Protein AF-A0A6B2XR50-F1 (afdb_monomer)

pLDDT: mean 96.1, std 3.16, range [81.88, 98.62]

Structure (mmCIF, N/CA/C/O backbone):
data_AF-A0A6B2XR50-F1
#
_entry.id   AF-A0A6B2XR50-F1
#
loop_
_atom_site.group_PDB
_atom_site.id
_atom_site.type_symbol
_atom_site.label_atom_id
_atom_site.label_alt_id
_atom_site.label_comp_id
_atom_site.label_asym_id
_atom_site.label_entity_id
_atom_site.label_seq_id
_atom_site.pdbx_PDB_ins_code
_atom_site.Cartn_x
_atom_site.Cartn_y
_atom_site.Cartn_z
_atom_site.occupancy
_atom_site.B_iso_or_equiv
_atom_site.auth_seq_id
_atom_site.auth_comp_id
_atom_site.auth_asym_id
_atom_site.auth_atom_id
_atom_site.pdbx_PDB_model_num
ATOM 1 N N . MET A 1 1 ? -17.188 -3.108 2.453 1.00 98.00 1 MET A N 1
ATOM 2 C CA . MET A 1 1 ? -16.277 -2.011 2.080 1.00 98.00 1 MET A CA 1
ATOM 3 C C . MET A 1 1 ? -15.067 -2.624 1.408 1.00 98.00 1 MET A C 1
ATOM 5 O O . MET A 1 1 ? -14.519 -3.567 1.959 1.00 98.00 1 MET A O 1
ATOM 9 N N . LEU A 1 2 ? -14.712 -2.156 0.215 1.00 98.19 2 LEU A N 1
ATOM 10 C CA . LEU A 1 2 ? -13.547 -2.633 -0.530 1.00 98.19 2 LEU A CA 1
ATOM 11 C C . LEU A 1 2 ? -12.540 -1.490 -0.575 1.00 98.19 2 LEU A C 1
ATOM 13 O O . LEU A 1 2 ? -12.902 -0.385 -0.978 1.00 98.19 2 LEU A O 1
ATOM 17 N N . LEU A 1 3 ? -11.327 -1.742 -0.107 1.00 98.06 3 LEU A N 1
ATOM 18 C CA . LEU A 1 3 ? -10.267 -0.751 -0.046 1.00 98.06 3 LEU A CA 1
ATOM 19 C C . LEU A 1 3 ? -9.299 -0.995 -1.194 1.00 98.06 3 LEU A C 1
ATOM 21 O O . LEU A 1 3 ? -8.760 -2.089 -1.312 1.00 98.06 3 LEU A O 1
ATOM 25 N N . ASP A 1 4 ? -9.050 0.025 -2.005 1.00 98.25 4 ASP A N 1
ATOM 26 C CA . ASP A 1 4 ? -7.867 0.054 -2.862 1.00 98.25 4 ASP A CA 1
ATOM 27 C C . ASP A 1 4 ? -6.647 0.306 -1.962 1.00 98.25 4 ASP A C 1
ATOM 29 O O . ASP A 1 4 ? -6.303 1.450 -1.652 1.00 98.25 4 ASP A O 1
ATOM 33 N N . THR A 1 5 ? -6.063 -0.776 -1.442 1.00 97.94 5 THR A N 1
ATOM 34 C CA . THR A 1 5 ? -5.028 -0.702 -0.406 1.00 97.94 5 THR A CA 1
ATOM 35 C C . THR A 1 5 ? -3.779 0.008 -0.914 1.00 97.94 5 THR A C 1
ATOM 37 O O . THR A 1 5 ? -3.197 0.793 -0.164 1.00 97.94 5 THR A O 1
ATOM 40 N N . ALA A 1 6 ? -3.421 -0.188 -2.189 1.00 97.25 6 ALA A N 1
ATOM 41 C CA . ALA A 1 6 ? -2.310 0.509 -2.826 1.00 97.25 6 ALA A CA 1
ATOM 42 C C . ALA A 1 6 ? -2.521 2.019 -2.824 1.00 97.25 6 ALA A C 1
ATOM 44 O O . ALA A 1 6 ? -1.704 2.769 -2.285 1.00 97.25 6 ALA A O 1
ATOM 45 N N . SER A 1 7 ? -3.666 2.468 -3.335 1.00 97.94 7 SER A N 1
ATOM 46 C CA . SER A 1 7 ? -4.031 3.882 -3.309 1.00 97.94 7 SER A CA 1
ATOM 47 C C . SER A 1 7 ? -3.961 4.470 -1.894 1.00 97.94 7 SER A C 1
ATOM 49 O O . SER A 1 7 ? -3.409 5.556 -1.696 1.00 97.94 7 SER A O 1
ATOM 51 N N . LEU A 1 8 ? -4.448 3.745 -0.882 1.00 98.38 8 LEU A N 1
ATOM 52 C CA . LEU A 1 8 ? -4.446 4.225 0.500 1.00 98.38 8 LEU A CA 1
ATOM 53 C C . LEU A 1 8 ? -3.045 4.305 1.115 1.00 98.38 8 LEU A C 1
ATOM 55 O O . LEU A 1 8 ? -2.722 5.340 1.699 1.00 98.38 8 LEU A O 1
ATOM 59 N N . TYR A 1 9 ? -2.188 3.288 0.983 1.00 98.25 9 TYR A N 1
ATOM 60 C CA . TYR A 1 9 ? -0.849 3.383 1.575 1.00 98.25 9 TYR A CA 1
ATOM 61 C C . TYR A 1 9 ? 0.039 4.400 0.851 1.00 98.25 9 TYR A C 1
ATOM 63 O O . TYR A 1 9 ? 0.850 5.055 1.502 1.00 98.25 9 TYR A O 1
ATOM 71 N N . PHE A 1 10 ? -0.136 4.615 -0.461 1.00 98.31 10 PHE A N 1
ATOM 72 C CA . PHE A 1 10 ? 0.570 5.685 -1.177 1.00 98.31 10 PHE A CA 1
ATOM 73 C C . PHE A 1 10 ? 0.115 7.063 -0.681 1.00 98.31 10 PHE A C 1
ATOM 75 O O . PHE A 1 10 ? 0.942 7.941 -0.431 1.00 98.31 10 PHE A O 1
ATOM 82 N N . ARG A 1 11 ? -1.194 7.256 -0.466 1.00 98.50 11 ARG A N 1
ATOM 83 C CA . ARG A 1 11 ? -1.729 8.487 0.141 1.00 98.50 11 ARG A CA 1
ATOM 84 C C . ARG A 1 11 ? -1.188 8.709 1.549 1.00 98.50 11 ARG A C 1
ATOM 86 O O . ARG A 1 11 ? -0.829 9.834 1.878 1.00 98.50 11 ARG A O 1
ATOM 93 N N . ALA A 1 12 ? -1.111 7.658 2.363 1.00 98.25 12 ALA A N 1
ATOM 94 C CA . ALA A 1 12 ? -0.527 7.728 3.698 1.00 98.25 12 ALA A CA 1
ATOM 95 C C . ALA A 1 12 ? 0.960 8.105 3.642 1.00 98.25 12 ALA A C 1
ATOM 97 O O . ALA A 1 12 ? 1.389 9.007 4.355 1.00 98.25 12 ALA A O 1
ATOM 98 N N . PHE A 1 13 ? 1.725 7.473 2.749 1.00 98.31 13 PHE A N 1
ATOM 99 C CA . PHE A 1 13 ? 3.151 7.734 2.572 1.00 98.31 13 PHE A CA 1
ATOM 100 C C . PHE A 1 13 ? 3.454 9.203 2.254 1.00 98.31 13 PHE A C 1
ATOM 102 O O . PHE A 1 13 ? 4.365 9.779 2.841 1.00 98.31 13 PHE A O 1
ATOM 109 N N . PHE A 1 14 ? 2.682 9.821 1.354 1.00 98.06 14 PHE A N 1
ATOM 110 C CA . PHE A 1 14 ? 2.878 11.227 0.985 1.00 98.06 14 PHE A CA 1
ATOM 111 C C . PHE A 1 14 ? 2.152 12.222 1.904 1.00 98.06 14 PHE A C 1
ATOM 113 O O . PHE A 1 14 ? 2.505 13.398 1.924 1.00 98.06 14 PHE A O 1
ATOM 120 N N . GLY A 1 15 ? 1.126 11.782 2.637 1.00 97.44 15 GLY A N 1
ATOM 121 C CA . GLY A 1 15 ? 0.303 12.638 3.496 1.00 97.44 15 GLY A CA 1
ATOM 122 C C . GLY A 1 15 ? 0.741 12.689 4.961 1.00 97.44 15 GLY A C 1
ATOM 123 O O . GLY A 1 15 ? 0.379 13.628 5.666 1.00 97.44 15 GLY A O 1
ATOM 124 N N . VAL A 1 16 ? 1.507 11.700 5.429 1.00 97.62 16 VAL A N 1
ATOM 125 C CA . VAL A 1 16 ? 1.974 11.597 6.819 1.00 97.62 16 VAL A CA 1
ATOM 126 C C . VAL A 1 16 ? 3.493 11.802 6.870 1.00 97.62 16 VAL A C 1
ATOM 128 O O . VAL A 1 16 ? 4.205 11.144 6.109 1.00 97.62 16 VAL A O 1
ATOM 131 N N . PRO A 1 17 ? 4.023 12.654 7.772 1.00 96.25 17 PRO A N 1
ATOM 132 C CA . PRO A 1 17 ? 5.464 12.870 7.907 1.00 96.25 17 PRO A CA 1
ATOM 133 C C . PRO A 1 17 ? 6.246 11.581 8.188 1.00 96.25 17 PRO A C 1
ATOM 135 O O . PRO A 1 17 ? 5.864 10.785 9.046 1.00 96.25 17 PRO A O 1
ATOM 138 N N . ASP A 1 18 ? 7.396 11.412 7.536 1.00 94.12 18 ASP A N 1
ATOM 139 C CA . ASP A 1 18 ? 8.299 10.264 7.721 1.00 94.12 18 ASP A CA 1
ATOM 140 C C . ASP A 1 18 ? 9.147 10.338 9.010 1.00 94.12 18 ASP A C 1
ATOM 142 O O . ASP A 1 18 ? 9.979 9.468 9.279 1.00 94.12 18 ASP A O 1
ATOM 146 N N . SER A 1 19 ? 8.904 11.354 9.845 1.00 96.06 19 SER A N 1
ATOM 147 C CA . SER A 1 19 ? 9.399 11.433 11.222 1.00 96.06 19 SER A CA 1
ATOM 148 C C . SER A 1 19 ? 8.734 10.411 12.150 1.00 96.06 19 SER A C 1
ATOM 150 O O . SER A 1 19 ? 9.269 10.132 13.223 1.00 96.06 19 SER A O 1
ATOM 152 N N . ILE A 1 20 ? 7.603 9.821 11.740 1.00 95.00 20 ILE A N 1
ATOM 153 C CA . ILE A 1 20 ? 6.983 8.685 12.425 1.00 95.00 20 ILE A CA 1
ATOM 154 C C . ILE A 1 20 ? 7.789 7.420 12.122 1.00 95.00 20 ILE A C 1
ATOM 156 O O . ILE A 1 20 ? 7.767 6.908 11.001 1.00 95.00 20 ILE A O 1
ATOM 160 N N . LYS A 1 21 ? 8.489 6.914 13.139 1.00 96.50 21 LYS A N 1
ATOM 161 C CA . LYS A 1 21 ? 9.440 5.806 13.022 1.00 96.50 21 LYS A CA 1
ATOM 162 C C . LYS A 1 21 ? 9.126 4.681 14.002 1.00 96.50 21 LYS A C 1
ATOM 164 O O . LYS A 1 21 ? 8.617 4.930 15.095 1.00 96.50 21 LYS A O 1
ATOM 169 N N . ALA A 1 22 ? 9.454 3.458 13.606 1.00 95.44 22 ALA A N 1
ATOM 170 C CA . ALA A 1 22 ? 9.523 2.303 14.489 1.00 95.44 22 ALA A CA 1
ATOM 171 C C . ALA A 1 22 ? 10.738 2.407 15.443 1.00 95.44 22 ALA A C 1
ATOM 173 O O . ALA A 1 22 ? 11.612 3.256 15.232 1.00 95.44 22 ALA A O 1
ATOM 174 N N . PRO A 1 23 ? 10.818 1.569 16.499 1.00 96.38 23 PRO A N 1
ATOM 175 C CA . PRO A 1 23 ? 11.932 1.594 17.455 1.00 96.38 23 PRO A CA 1
ATOM 176 C C . PRO A 1 23 ? 13.319 1.375 16.834 1.00 96.38 23 PRO A C 1
ATOM 178 O O . PRO A 1 23 ? 14.311 1.852 17.376 1.00 96.38 23 PRO A O 1
ATOM 181 N N . ASP A 1 24 ? 13.389 0.681 15.699 1.00 94.56 24 ASP A N 1
ATOM 182 C CA . ASP A 1 24 ? 14.611 0.458 14.915 1.00 94.56 24 ASP A CA 1
ATOM 183 C C . ASP A 1 24 ? 14.999 1.663 14.028 1.00 94.56 24 ASP A C 1
ATOM 185 O O . ASP A 1 24 ? 16.039 1.651 13.374 1.00 94.56 24 ASP A O 1
ATOM 189 N N . GLY A 1 25 ? 14.178 2.719 14.010 1.00 94.31 25 GLY A N 1
ATOM 190 C CA . GLY A 1 25 ? 14.375 3.928 13.215 1.00 94.31 25 GLY A CA 1
ATOM 191 C C . GLY A 1 25 ? 13.758 3.892 11.813 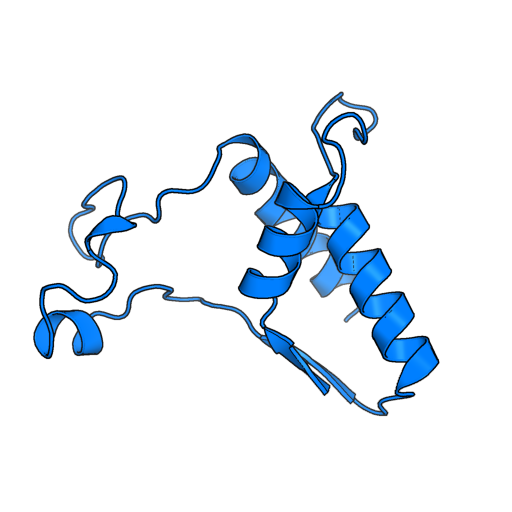1.00 94.31 25 GLY A C 1
ATOM 192 O O . GLY A 1 25 ? 13.792 4.921 11.127 1.00 94.31 25 GLY A O 1
ATOM 193 N N . THR A 1 26 ? 13.165 2.771 11.392 1.00 93.69 26 THR A N 1
ATOM 194 C CA . THR A 1 26 ? 12.511 2.632 10.084 1.00 93.69 26 THR A CA 1
ATOM 195 C C . THR A 1 26 ? 11.262 3.524 10.020 1.00 93.69 26 THR A C 1
ATOM 197 O O . THR A 1 26 ? 10.441 3.478 10.939 1.00 93.69 26 THR A O 1
ATOM 200 N N . PRO A 1 27 ? 11.070 4.358 8.976 1.00 96.75 27 PRO A N 1
ATOM 201 C CA . PRO A 1 27 ? 9.826 5.107 8.799 1.00 96.75 27 PRO A CA 1
ATOM 202 C C . PRO A 1 27 ? 8.620 4.171 8.677 1.00 96.75 27 PRO A C 1
ATOM 204 O O . PRO A 1 27 ? 8.669 3.200 7.930 1.00 96.75 27 PRO A O 1
ATOM 207 N N . VAL A 1 28 ? 7.532 4.482 9.384 1.00 98.00 28 VAL A N 1
ATOM 208 C CA . VAL A 1 28 ? 6.272 3.704 9.386 1.00 98.00 28 VAL A CA 1
ATOM 209 C C . VAL A 1 28 ? 5.044 4.595 9.152 1.00 98.00 28 VAL A C 1
ATOM 211 O O . VAL A 1 28 ? 3.925 4.298 9.571 1.00 98.00 28 VAL A O 1
ATOM 214 N N . ASN A 1 29 ? 5.252 5.736 8.495 1.00 98.38 29 ASN A N 1
ATOM 215 C CA . ASN A 1 29 ? 4.229 6.740 8.221 1.00 98.38 29 ASN A CA 1
ATOM 216 C C . ASN A 1 29 ? 3.105 6.225 7.303 1.00 98.38 29 ASN A C 1
ATOM 218 O O . ASN A 1 29 ? 1.938 6.544 7.538 1.00 98.38 29 ASN A O 1
ATOM 222 N N . ALA A 1 30 ? 3.425 5.383 6.316 1.00 98.56 30 ALA A N 1
ATOM 223 C CA . ALA A 1 30 ? 2.435 4.747 5.451 1.00 98.56 30 ALA A CA 1
ATOM 224 C C . ALA A 1 30 ? 1.600 3.707 6.215 1.00 98.56 30 ALA A C 1
ATOM 226 O O . ALA A 1 30 ? 0.379 3.685 6.070 1.00 98.56 30 ALA A O 1
ATOM 227 N N . VAL A 1 31 ? 2.244 2.903 7.076 1.00 98.31 31 VAL A N 1
ATOM 228 C CA . VAL A 1 31 ? 1.569 1.926 7.953 1.00 98.31 31 VAL A CA 1
ATOM 229 C C . VAL A 1 31 ? 0.569 2.646 8.858 1.00 98.31 31 VAL A C 1
ATOM 231 O O . VAL A 1 31 ? -0.620 2.332 8.848 1.00 98.31 31 VAL A O 1
ATOM 234 N N . ARG A 1 32 ? 1.037 3.662 9.595 1.00 98.19 32 ARG A N 1
ATOM 235 C CA . ARG A 1 32 ? 0.195 4.451 10.500 1.00 98.19 32 ARG A CA 1
ATOM 236 C C . ARG A 1 32 ? -0.974 5.094 9.760 1.00 98.19 32 ARG A C 1
ATOM 238 O O . ARG A 1 32 ? -2.117 4.914 10.163 1.00 98.19 32 ARG A O 1
ATOM 245 N N . GLY A 1 33 ? -0.699 5.818 8.675 1.00 98.44 33 GLY A N 1
ATOM 246 C CA . GLY A 1 33 ? -1.743 6.534 7.946 1.00 98.44 33 GLY A CA 1
ATOM 247 C C . GLY A 1 33 ? -2.782 5.603 7.319 1.00 98.44 33 GLY A C 1
ATOM 248 O O . GLY A 1 33 ? -3.964 5.940 7.313 1.00 98.44 33 GLY A O 1
ATOM 249 N N . LEU A 1 34 ? -2.381 4.422 6.833 1.00 98.62 34 LEU A N 1
ATOM 250 C CA . LEU A 1 34 ? -3.319 3.414 6.340 1.00 98.62 34 LEU A CA 1
ATOM 251 C C . LEU A 1 34 ? -4.265 2.945 7.452 1.00 98.62 34 LEU A C 1
ATOM 253 O O . LEU A 1 34 ? -5.479 2.953 7.254 1.00 98.62 34 LEU A O 1
ATOM 257 N N . LEU A 1 35 ? -3.728 2.571 8.617 1.00 98.31 35 LEU A N 1
ATOM 258 C CA . LEU A 1 35 ? -4.532 2.101 9.749 1.00 98.31 35 LEU A CA 1
ATOM 259 C C . LEU A 1 35 ? -5.454 3.199 10.291 1.00 98.31 35 LEU A C 1
ATOM 261 O O . LEU A 1 35 ? -6.624 2.926 10.554 1.00 98.31 35 LEU A O 1
ATOM 265 N N . ASP A 1 36 ? -4.973 4.442 10.372 1.00 98.44 36 ASP A N 1
ATOM 266 C CA . ASP A 1 36 ? -5.781 5.597 10.779 1.00 98.44 36 ASP A CA 1
ATOM 267 C C . ASP A 1 36 ? -6.943 5.837 9.791 1.00 98.44 36 ASP A C 1
ATOM 269 O O . ASP A 1 36 ? -8.088 6.065 10.201 1.00 98.44 36 ASP A O 1
ATOM 273 N N . MET A 1 37 ? -6.691 5.722 8.479 1.00 98.50 37 MET A N 1
ATOM 274 C CA . MET A 1 37 ? -7.738 5.813 7.454 1.00 98.50 37 MET A CA 1
ATOM 275 C C . MET A 1 37 ? -8.744 4.664 7.552 1.00 98.50 37 MET A C 1
ATOM 277 O O . MET A 1 37 ? -9.947 4.907 7.452 1.00 98.50 37 MET A O 1
ATOM 281 N N . ILE A 1 38 ? -8.287 3.429 7.777 1.00 98.12 38 ILE A N 1
ATOM 282 C CA . ILE A 1 38 ? -9.169 2.273 7.982 1.00 98.12 38 ILE A CA 1
ATOM 283 C C . ILE A 1 38 ? -10.048 2.492 9.216 1.00 98.12 38 ILE A C 1
ATOM 285 O O . ILE A 1 38 ? -11.266 2.351 9.120 1.00 98.12 38 ILE A O 1
ATOM 289 N N . ALA A 1 39 ? -9.465 2.888 10.350 1.00 98.19 39 ALA A N 1
ATOM 290 C CA . ALA A 1 39 ? -10.196 3.141 11.588 1.00 98.19 39 ALA A CA 1
ATOM 291 C C . ALA A 1 39 ? -11.259 4.235 11.408 1.00 98.19 39 ALA A C 1
ATOM 293 O O . ALA A 1 39 ? -12.410 4.049 11.807 1.00 98.19 39 ALA A O 1
ATOM 294 N N . THR A 1 40 ? -10.903 5.330 10.729 1.00 98.50 40 THR A N 1
ATOM 295 C CA . THR A 1 40 ? -11.836 6.415 10.384 1.00 98.50 40 THR A CA 1
ATOM 296 C C . THR A 1 40 ? -12.989 5.897 9.522 1.00 98.50 40 THR A C 1
ATOM 298 O O . THR A 1 40 ? -14.158 6.084 9.855 1.00 98.50 40 THR A O 1
ATOM 301 N N . LEU A 1 41 ? -12.685 5.170 8.441 1.00 98.25 41 LEU A N 1
ATOM 302 C CA . LEU A 1 41 ? -13.700 4.616 7.543 1.00 98.25 41 LEU A CA 1
ATOM 303 C C . LEU A 1 41 ? -14.628 3.619 8.251 1.00 98.25 41 LEU A C 1
ATOM 305 O O . LEU A 1 41 ? -15.830 3.597 7.973 1.00 98.25 41 LEU A O 1
ATOM 309 N N . VAL A 1 42 ? -14.097 2.802 9.162 1.00 98.06 42 VAL A N 1
ATOM 310 C CA . VAL A 1 42 ? -14.881 1.855 9.963 1.00 98.06 42 VAL A CA 1
ATOM 311 C C . VAL A 1 42 ? -15.809 2.591 10.928 1.00 98.06 42 VAL A C 1
ATOM 313 O O . VAL A 1 42 ? -16.995 2.259 10.981 1.00 98.06 42 VAL A O 1
ATOM 316 N N . ALA A 1 43 ? -15.313 3.604 11.641 1.00 98.50 43 ALA A N 1
ATOM 317 C CA . ALA A 1 43 ? -16.117 4.401 12.566 1.00 98.50 43 ALA A CA 1
ATOM 318 C C . ALA A 1 43 ? -17.265 5.133 11.847 1.00 98.50 43 ALA A C 1
ATOM 320 O O . ALA A 1 43 ? -18.415 5.080 12.298 1.00 98.50 43 ALA A O 1
ATOM 321 N N . ASP A 1 44 ? -16.965 5.742 10.698 1.00 98.56 44 ASP A N 1
ATOM 322 C CA . ASP A 1 44 ? -17.905 6.575 9.946 1.00 98.56 44 ASP A CA 1
ATOM 323 C C . ASP A 1 44 ? -18.948 5.759 9.183 1.00 98.56 44 ASP A C 1
ATOM 325 O O . ASP A 1 44 ? -20.125 6.120 9.123 1.00 98.56 44 ASP A O 1
ATOM 329 N N . ARG A 1 45 ? -18.522 4.670 8.534 1.00 98.31 45 ARG A N 1
ATOM 330 C CA . ARG A 1 45 ? -19.377 3.911 7.606 1.00 98.31 45 ARG A CA 1
ATOM 331 C C . ARG A 1 45 ? -19.942 2.637 8.209 1.00 98.31 45 ARG A C 1
ATOM 333 O O . ARG A 1 45 ? -20.837 2.055 7.602 1.00 98.31 45 ARG A O 1
ATOM 340 N N . ARG A 1 46 ? -19.420 2.197 9.360 1.00 98.12 46 ARG A N 1
ATOM 341 C CA . ARG A 1 46 ? -19.843 0.993 10.094 1.00 98.12 46 ARG A CA 1
ATOM 342 C C . ARG A 1 46 ? -20.067 -0.223 9.179 1.00 98.12 46 ARG A C 1
ATOM 344 O O . ARG A 1 46 ? -21.145 -0.822 9.207 1.00 98.12 46 ARG A O 1
ATOM 351 N N . PRO A 1 47 ? -19.100 -0.579 8.310 1.00 98.19 47 PRO A N 1
ATOM 352 C CA . PRO A 1 47 ? -19.282 -1.696 7.400 1.00 98.19 47 PRO A CA 1
ATOM 353 C C . PRO A 1 47 ? -19.331 -3.014 8.180 1.00 98.19 47 PRO A C 1
ATOM 355 O O . PRO A 1 47 ? -18.532 -3.241 9.080 1.00 98.19 47 PRO A O 1
ATOM 358 N N . THR A 1 48 ? -20.213 -3.929 7.782 1.00 98.00 48 THR A N 1
ATOM 359 C CA . THR A 1 48 ? -20.248 -5.293 8.341 1.00 98.00 48 THR A CA 1
ATOM 360 C C . THR A 1 48 ? -19.162 -6.203 7.763 1.00 98.00 48 THR A C 1
ATOM 362 O O . THR A 1 48 ? -18.880 -7.259 8.317 1.00 98.00 48 THR A O 1
ATOM 365 N N . ARG A 1 49 ? -18.567 -5.817 6.625 1.00 97.69 49 ARG A N 1
ATOM 366 C CA . ARG A 1 49 ? -17.483 -6.532 5.938 1.00 97.69 49 ARG A CA 1
ATOM 367 C C . ARG A 1 49 ? -16.494 -5.537 5.348 1.00 97.69 49 ARG A C 1
ATOM 369 O O . ARG A 1 49 ? -16.913 -4.555 4.723 1.00 97.69 49 ARG A O 1
ATOM 376 N N . LEU A 1 50 ? -15.206 -5.827 5.466 1.00 97.81 50 LEU A N 1
ATOM 377 C CA . LEU A 1 50 ? -14.113 -5.033 4.914 1.00 97.81 50 LEU A CA 1
ATOM 378 C C . LEU A 1 50 ? -13.140 -5.957 4.176 1.00 97.81 50 LEU A C 1
ATOM 380 O O . LEU A 1 50 ? -12.933 -7.085 4.605 1.00 97.81 50 LEU A O 1
ATOM 384 N N . VAL A 1 51 ? -12.596 -5.494 3.051 1.00 98.00 51 VAL A N 1
ATOM 385 C CA . VAL A 1 51 ? -11.572 -6.211 2.280 1.00 98.00 51 VAL A CA 1
ATOM 386 C C . VAL A 1 51 ? -10.496 -5.219 1.861 1.00 98.00 51 VAL A C 1
ATOM 388 O O . VAL A 1 51 ? -10.810 -4.194 1.253 1.00 98.00 51 VAL A O 1
ATOM 391 N N . ALA A 1 52 ? -9.244 -5.544 2.167 1.00 97.69 52 ALA A N 1
ATOM 392 C CA . ALA A 1 52 ? -8.069 -4.900 1.601 1.00 97.69 52 ALA A CA 1
ATOM 393 C C . ALA A 1 52 ? -7.779 -5.519 0.223 1.00 97.69 52 ALA A C 1
ATOM 395 O O . ALA A 1 52 ? -7.311 -6.651 0.138 1.00 97.69 52 ALA A O 1
ATOM 396 N N . CYS A 1 53 ? -8.093 -4.812 -0.863 1.00 97.75 53 CYS A N 1
ATOM 397 C CA . CYS A 1 53 ? -7.819 -5.293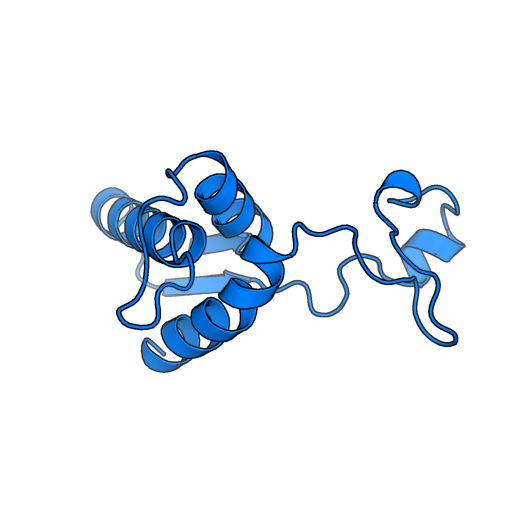 -2.215 1.00 97.75 53 CYS A CA 1
ATOM 398 C C . CYS A 1 53 ? -6.341 -5.070 -2.551 1.00 97.75 53 CYS A C 1
ATOM 400 O O . CYS A 1 53 ? -5.815 -3.976 -2.342 1.0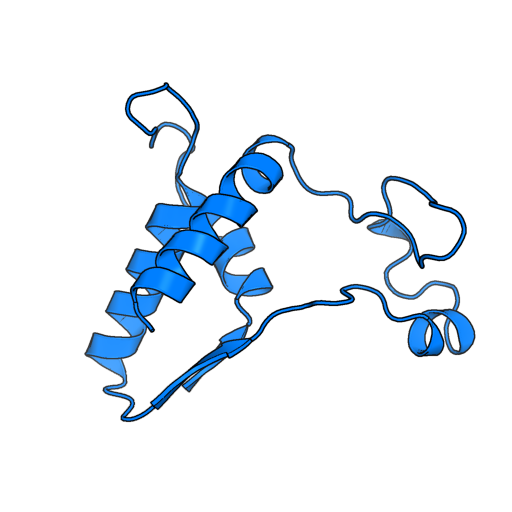0 97.75 53 CYS A O 1
ATOM 402 N N . TRP A 1 54 ? -5.687 -6.104 -3.079 1.00 95.44 54 TRP A N 1
ATOM 403 C CA . TRP A 1 54 ? -4.250 -6.109 -3.340 1.00 95.44 54 TRP A CA 1
ATOM 404 C C . TRP A 1 54 ? -3.940 -6.229 -4.833 1.00 95.44 54 TRP A C 1
ATOM 406 O O . TRP A 1 54 ? -4.556 -7.033 -5.535 1.00 95.44 54 TRP A O 1
ATOM 416 N N . ASP A 1 55 ? -2.945 -5.478 -5.303 1.00 94.00 55 ASP A N 1
ATOM 417 C CA . ASP A 1 55 ? -2.389 -5.614 -6.649 1.00 94.00 55 ASP A CA 1
ATOM 418 C C . ASP A 1 55 ? -1.286 -6.681 -6.643 1.00 94.00 55 ASP A C 1
ATOM 420 O O . ASP A 1 55 ? -0.115 -6.393 -6.412 1.00 94.00 55 ASP A O 1
ATOM 424 N N . VAL A 1 56 ? -1.660 -7.940 -6.893 1.00 91.00 56 VAL A N 1
ATOM 425 C CA . VAL A 1 56 ? -0.680 -9.033 -7.082 1.00 91.00 56 VAL A CA 1
ATOM 426 C C . VAL A 1 56 ? 0.139 -8.815 -8.359 1.00 91.00 56 VAL A C 1
ATOM 428 O O . VAL A 1 56 ? 1.327 -9.116 -8.400 1.00 91.00 56 VAL A O 1
ATOM 431 N N . ASP A 1 57 ? -0.499 -8.248 -9.384 1.00 93.06 57 ASP A N 1
ATOM 432 C CA . ASP A 1 57 ? 0.144 -7.776 -10.606 1.00 93.06 57 ASP A CA 1
ATOM 433 C C . ASP A 1 57 ? -0.360 -6.360 -10.921 1.00 93.06 57 ASP A C 1
ATOM 435 O O . ASP A 1 57 ? -1.434 -6.161 -11.495 1.00 93.06 57 ASP A O 1
ATOM 439 N N . TRP A 1 58 ? 0.424 -5.361 -10.510 1.00 95.12 58 TRP A N 1
ATOM 440 C CA . TRP A 1 58 ? 0.114 -3.937 -10.669 1.00 95.12 58 TRP A CA 1
ATOM 441 C C . TRP A 1 58 ? 0.047 -3.492 -12.144 1.00 95.12 58 TRP A C 1
ATOM 443 O O . TRP A 1 58 ? -0.579 -2.470 -12.476 1.00 95.12 58 TRP A O 1
ATOM 453 N N . ARG A 1 59 ? 0.687 -4.242 -13.053 1.00 96.31 59 ARG A N 1
ATOM 454 C CA . ARG A 1 59 ? 0.821 -3.921 -14.478 1.00 96.31 59 ARG A CA 1
ATOM 455 C C . ARG A 1 59 ? 0.648 -5.193 -15.320 1.00 96.31 59 ARG A C 1
ATOM 457 O O . ARG A 1 59 ? 1.593 -5.621 -15.963 1.00 96.31 59 ARG A O 1
ATOM 464 N N . PRO A 1 60 ? -0.554 -5.773 -15.418 1.00 95.75 60 PRO A N 1
ATOM 465 C CA . PRO A 1 60 ? -0.715 -7.099 -16.004 1.00 95.75 60 PRO A CA 1
ATOM 466 C C . PRO A 1 60 ? -0.421 -7.164 -17.505 1.00 95.75 60 PRO A C 1
ATOM 468 O O . PRO A 1 60 ? -0.762 -6.242 -18.254 1.00 95.75 60 PRO A O 1
ATOM 471 N N . ALA A 1 61 ? 0.159 -8.289 -17.943 1.00 95.38 61 ALA A N 1
ATOM 472 C CA . ALA A 1 61 ? 0.648 -8.508 -19.310 1.00 95.38 61 ALA A CA 1
ATOM 473 C C . ALA A 1 61 ? -0.408 -8.223 -20.384 1.00 95.38 61 ALA A C 1
ATOM 475 O O . ALA A 1 61 ? -0.148 -7.435 -21.289 1.00 95.38 61 ALA A O 1
ATOM 476 N N . PHE A 1 62 ? -1.635 -8.730 -20.220 1.00 96.62 62 PHE A N 1
ATOM 477 C CA . PHE A 1 62 ? -2.710 -8.525 -21.199 1.00 96.62 62 PHE A CA 1
ATOM 478 C C . PHE A 1 62 ? -3.031 -7.037 -21.450 1.00 96.62 62 PHE A C 1
ATOM 480 O O . PHE A 1 62 ? -3.429 -6.6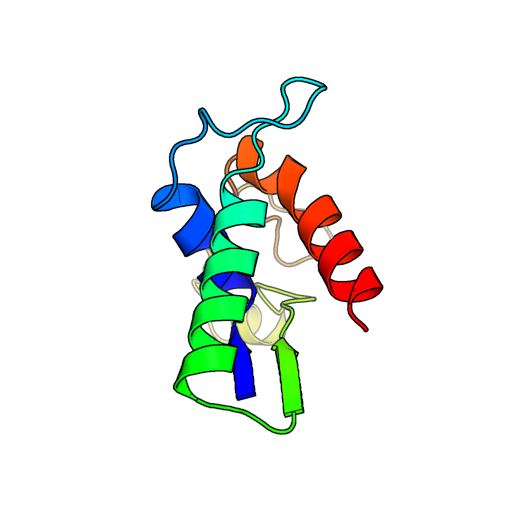62 -22.551 1.00 96.62 62 PHE A O 1
ATOM 487 N N . ARG A 1 63 ? -2.851 -6.157 -20.447 1.00 97.56 63 ARG A N 1
ATOM 488 C CA . ARG A 1 63 ? -3.041 -4.707 -20.628 1.00 97.56 63 ARG A CA 1
ATOM 489 C C . ARG A 1 63 ? -1.891 -4.076 -21.401 1.00 97.56 63 ARG A C 1
ATOM 491 O O . ARG A 1 63 ? -2.133 -3.177 -22.198 1.00 97.56 63 ARG A O 1
ATOM 498 N N . VAL A 1 64 ? -0.664 -4.532 -21.159 1.00 97.00 64 VAL A N 1
ATOM 499 C CA . VAL A 1 64 ? 0.532 -4.062 -21.872 1.00 97.00 64 VAL A CA 1
ATOM 500 C C . VAL A 1 64 ? 0.526 -4.550 -23.323 1.00 97.00 64 VAL A C 1
ATOM 502 O O . VAL A 1 64 ? 0.871 -3.785 -24.215 1.00 97.00 64 VAL A O 1
ATOM 505 N N . GLU A 1 65 ? 0.081 -5.781 -23.575 1.00 96.56 65 GLU A N 1
ATOM 506 C CA . GLU A 1 65 ? -0.088 -6.337 -24.924 1.00 96.56 65 GLU A CA 1
ATOM 507 C C . GLU A 1 65 ? -1.116 -5.546 -25.738 1.00 96.56 65 GLU A C 1
ATOM 509 O O . GLU A 1 65 ? -0.862 -5.201 -26.890 1.00 96.56 65 GLU A O 1
ATOM 514 N N . ALA A 1 66 ? -2.255 -5.203 -25.129 1.00 98.00 66 ALA A N 1
ATOM 515 C CA . ALA A 1 66 ? -3.279 -4.393 -25.782 1.00 98.00 66 ALA A CA 1
ATOM 516 C C . ALA A 1 66 ? -2.836 -2.933 -25.984 1.00 98.00 66 ALA A C 1
ATOM 518 O O . ALA A 1 66 ? -3.151 -2.320 -27.004 1.00 98.00 66 ALA A O 1
ATOM 519 N N . ILE A 1 67 ? -2.141 -2.354 -25.000 1.00 98.06 67 ILE A N 1
ATOM 520 C CA . ILE A 1 67 ? -1.720 -0.950 -24.993 1.00 98.06 67 ILE A CA 1
ATOM 521 C C . ILE A 1 67 ? -0.278 -0.870 -24.459 1.00 98.06 67 ILE A C 1
ATOM 523 O O . ILE A 1 67 ? -0.078 -0.747 -23.246 1.00 98.06 67 ILE A O 1
ATOM 527 N N . PRO A 1 68 ? 0.747 -0.864 -25.336 1.00 95.88 68 PRO A N 1
ATOM 528 C CA . PRO A 1 68 ? 2.153 -0.924 -24.915 1.00 95.88 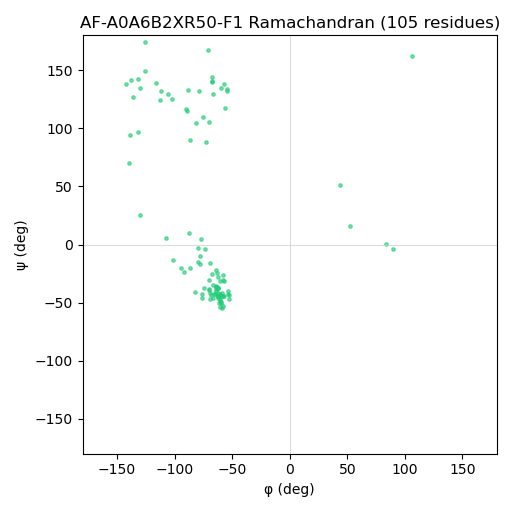68 PRO A CA 1
ATOM 529 C C . PRO A 1 68 ? 2.591 0.185 -23.950 1.00 95.88 68 PRO A C 1
ATOM 531 O O . PRO A 1 68 ? 3.446 -0.028 -23.086 1.00 95.88 68 PRO A O 1
ATOM 534 N N . SER A 1 69 ? 1.988 1.372 -24.055 1.00 97.00 69 SER A N 1
ATOM 535 C CA . SER A 1 69 ? 2.285 2.524 -23.195 1.00 97.00 69 SER A CA 1
ATOM 536 C C . SER A 1 69 ? 1.646 2.447 -21.804 1.00 97.00 69 SER A C 1
ATOM 538 O O . SER A 1 69 ? 1.988 3.253 -20.932 1.00 97.00 69 SER A O 1
ATOM 540 N N . TYR A 1 70 ? 0.742 1.493 -21.556 1.00 97.81 70 TYR A N 1
ATOM 541 C CA . TYR A 1 70 ? 0.026 1.380 -20.290 1.00 97.81 70 TYR A CA 1
ATOM 542 C C . TYR A 1 70 ? 1.004 1.280 -19.112 1.00 97.81 70 TYR A C 1
ATOM 544 O O . TYR A 1 70 ? 1.816 0.353 -19.028 1.00 97.81 70 TYR A O 1
ATOM 552 N N . LYS A 1 71 ? 0.944 2.278 -18.219 1.00 97.00 71 LYS A N 1
ATOM 553 C CA . LYS A 1 71 ? 1.813 2.451 -17.039 1.00 97.00 71 LYS A CA 1
ATOM 554 C C . LYS A 1 71 ? 3.327 2.411 -17.319 1.00 97.00 71 LYS A C 1
ATOM 556 O O . LYS A 1 71 ? 4.105 2.279 -16.384 1.00 97.00 71 LYS A O 1
ATOM 561 N N . ALA A 1 72 ? 3.769 2.555 -18.571 1.00 97.06 72 ALA A N 1
ATOM 562 C CA . ALA A 1 72 ? 5.186 2.430 -18.925 1.00 97.06 72 ALA A CA 1
ATOM 563 C C . ALA A 1 72 ? 6.081 3.457 -18.203 1.00 97.06 72 ALA A C 1
ATOM 565 O O . ALA A 1 72 ? 7.214 3.147 -17.864 1.00 97.06 72 ALA A O 1
ATOM 566 N N . HIS A 1 73 ? 5.547 4.646 -17.910 1.00 96.88 73 HIS A N 1
ATOM 567 C CA . HIS A 1 73 ? 6.241 5.721 -17.191 1.00 96.88 73 HIS A CA 1
ATOM 568 C C . HIS A 1 73 ? 6.421 5.473 -15.680 1.00 96.88 73 HIS A C 1
ATOM 570 O O . HIS A 1 73 ? 7.008 6.312 -15.017 1.00 96.88 73 HIS A O 1
ATOM 576 N N . ARG A 1 74 ? 5.880 4.376 -15.131 1.00 96.50 74 ARG A N 1
ATOM 577 C CA . ARG A 1 74 ? 6.035 3.971 -13.719 1.00 96.50 74 ARG A CA 1
ATOM 578 C C . ARG A 1 74 ? 6.954 2.763 -13.560 1.00 96.50 74 ARG A C 1
ATOM 580 O O . ARG A 1 74 ? 7.009 2.188 -12.485 1.00 96.50 74 ARG A O 1
ATOM 587 N N . VAL A 1 75 ? 7.584 2.290 -14.634 1.00 96.38 75 VAL A N 1
ATOM 588 C CA . VAL A 1 75 ? 8.460 1.115 -14.582 1.00 96.38 75 VAL A CA 1
ATOM 589 C C . VAL A 1 75 ? 9.876 1.585 -14.269 1.00 96.38 75 VAL A C 1
ATOM 591 O O . VAL A 1 75 ? 10.481 2.256 -15.102 1.00 96.38 75 VAL A O 1
ATOM 594 N N . ALA A 1 76 ? 10.402 1.203 -13.106 1.00 93.69 76 ALA A N 1
ATOM 595 C CA . ALA A 1 76 ? 11.790 1.471 -12.730 1.00 93.69 76 ALA A CA 1
ATOM 596 C C . ALA A 1 76 ? 12.757 0.525 -13.453 1.00 93.69 76 ALA A C 1
ATOM 598 O O . ALA A 1 76 ? 13.758 0.956 -14.020 1.00 93.69 76 ALA A O 1
ATOM 599 N N . GLU A 1 77 ? 12.430 -0.769 -13.473 1.00 91.62 77 GLU A N 1
ATOM 600 C CA . GLU A 1 77 ? 13.277 -1.803 -14.064 1.00 91.62 77 GLU A CA 1
ATOM 601 C C . GLU A 1 77 ? 12.449 -2.806 -14.872 1.00 91.62 77 GLU A C 1
ATOM 603 O O . GLU A 1 77 ? 11.347 -3.204 -14.484 1.00 91.62 77 GLU A O 1
ATOM 608 N N . LYS A 1 78 ? 12.991 -3.246 -16.011 1.00 88.62 78 LYS A N 1
ATOM 609 C CA . LYS A 1 78 ? 12.428 -4.354 -16.787 1.00 88.62 78 LYS A CA 1
ATOM 610 C C . LYS A 1 78 ? 13.052 -5.661 -16.316 1.00 88.62 78 LYS A C 1
ATOM 612 O O . LYS A 1 78 ? 14.242 -5.872 -16.520 1.00 88.62 78 LYS A O 1
ATOM 617 N N . VAL A 1 79 ? 12.234 -6.555 -15.771 1.00 86.19 79 VAL A N 1
ATOM 618 C CA . VAL A 1 79 ? 12.669 -7.891 -15.345 1.00 86.19 79 VAL A CA 1
ATOM 619 C C . VAL A 1 79 ? 12.153 -8.929 -16.347 1.00 86.19 79 VAL A C 1
ATOM 621 O O . VAL A 1 79 ? 10.961 -8.913 -16.670 1.00 86.19 79 VAL A O 1
ATOM 624 N N . PRO A 1 80 ? 13.009 -9.826 -16.876 1.00 85.19 80 PRO A N 1
ATOM 625 C CA . PRO A 1 80 ? 12.570 -10.890 -17.773 1.00 85.19 80 PRO A CA 1
ATOM 626 C C . PRO A 1 80 ? 11.454 -11.737 -17.151 1.00 85.19 80 PRO A C 1
ATOM 628 O O . PRO A 1 80 ? 11.557 -12.167 -16.006 1.00 85.19 80 PRO A O 1
ATOM 631 N N . GLY A 1 81 ? 10.388 -11.987 -17.911 1.00 81.88 81 GLY A N 1
ATOM 632 C CA . GLY A 1 81 ? 9.240 -12.772 -17.441 1.00 81.88 81 GLY A CA 1
ATOM 633 C C . GLY A 1 81 ? 8.205 -11.989 -16.625 1.00 81.88 81 GLY A C 1
ATOM 634 O O . GLY A 1 81 ? 7.201 -12.573 -16.230 1.00 81.88 81 GLY A O 1
ATOM 635 N N . THR A 1 82 ? 8.392 -10.682 -16.412 1.00 87.00 82 THR A N 1
ATOM 636 C CA . THR A 1 82 ? 7.378 -9.796 -15.822 1.00 87.00 82 THR A CA 1
ATOM 637 C C . THR A 1 82 ? 7.115 -8.592 -16.725 1.00 87.00 82 THR A C 1
ATOM 639 O O . THR A 1 82 ? 7.778 -8.369 -17.740 1.00 87.00 82 THR A O 1
ATOM 642 N N . THR A 1 83 ? 6.139 -7.774 -16.354 1.00 88.25 83 THR A N 1
ATOM 643 C CA . THR A 1 83 ? 5.868 -6.477 -16.983 1.00 88.25 83 THR A CA 1
ATOM 644 C C . THR A 1 83 ? 6.673 -5.330 -16.367 1.00 88.25 83 THR A C 1
ATOM 646 O O . THR A 1 83 ? 6.452 -4.169 -16.719 1.00 88.25 83 THR A O 1
ATOM 649 N N . GLY A 1 84 ? 7.644 -5.638 -15.507 1.00 90.00 84 GLY A N 1
ATOM 650 C CA . GLY A 1 84 ? 8.539 -4.683 -14.865 1.00 90.00 84 GLY A CA 1
ATOM 651 C C . GLY A 1 84 ? 8.235 -4.439 -13.389 1.00 90.00 84 GLY A C 1
ATOM 652 O O . GLY A 1 84 ? 7.151 -4.733 -12.881 1.00 90.00 84 GLY A O 1
ATOM 653 N N . VAL A 1 85 ? 9.232 -3.885 -12.710 1.00 92.25 85 VAL A N 1
ATOM 654 C CA . VAL A 1 85 ? 9.156 -3.451 -11.315 1.00 92.25 85 VAL A CA 1
ATOM 655 C C . VAL A 1 85 ? 8.658 -2.015 -11.289 1.00 92.25 85 VAL A C 1
ATOM 657 O O . VAL A 1 85 ? 9.115 -1.171 -12.065 1.00 92.25 85 VAL A O 1
ATOM 660 N N . GLU A 1 86 ? 7.692 -1.749 -10.419 1.00 95.12 86 GLU A N 1
ATOM 661 C CA . GLU A 1 86 ? 7.172 -0.404 -10.229 1.00 95.12 86 GLU A CA 1
ATOM 662 C C . GLU A 1 86 ? 8.229 0.516 -9.605 1.00 95.12 86 GLU A C 1
ATOM 664 O O . GLU A 1 86 ? 8.961 0.124 -8.699 1.00 95.12 86 GLU A O 1
ATOM 669 N N . GLU A 1 87 ? 8.287 1.760 -10.067 1.00 96.12 87 GLU A N 1
ATOM 670 C CA . GLU A 1 87 ? 9.010 2.829 -9.395 1.00 96.12 87 GLU A CA 1
ATOM 671 C C . GLU A 1 87 ? 8.275 3.210 -8.107 1.00 96.12 87 GLU A C 1
ATOM 673 O O . GLU A 1 87 ? 7.221 3.850 -8.120 1.00 96.12 87 GLU A O 1
ATOM 678 N N . VAL A 1 88 ? 8.843 2.789 -6.980 1.00 96.00 88 VAL A N 1
ATOM 679 C CA . VAL A 1 88 ? 8.309 3.036 -5.641 1.00 96.00 88 VAL A CA 1
ATOM 680 C C . VAL A 1 88 ? 9.430 3.599 -4.766 1.00 96.00 88 VAL A C 1
ATOM 682 O O . VAL A 1 88 ? 10.531 3.047 -4.775 1.00 96.00 88 VAL A O 1
ATOM 685 N N . PRO A 1 89 ? 9.191 4.666 -3.978 1.00 96.00 89 PRO A N 1
ATOM 686 C CA . PRO A 1 89 ? 10.190 5.180 -3.044 1.00 96.00 89 PRO A CA 1
ATOM 687 C C . PRO A 1 89 ? 10.691 4.089 -2.087 1.00 96.00 89 PRO A C 1
ATOM 689 O O . PRO A 1 89 ? 9.881 3.392 -1.477 1.00 96.00 89 PRO A O 1
ATOM 692 N N . GLU A 1 90 ? 12.006 3.983 -1.879 1.00 94.62 90 GLU A N 1
ATOM 693 C CA . GLU A 1 90 ? 12.619 2.928 -1.046 1.00 94.62 90 GLU A CA 1
ATOM 694 C C . GLU A 1 90 ? 12.017 2.852 0.366 1.00 94.62 90 GLU A C 1
ATOM 696 O O . GLU A 1 90 ? 11.721 1.775 0.884 1.00 94.62 90 GLU A O 1
ATOM 701 N N . LYS A 1 91 ? 11.746 4.016 0.972 1.00 95.25 91 LYS A N 1
ATOM 702 C CA . LYS A 1 91 ? 11.103 4.118 2.291 1.00 95.25 91 LYS A CA 1
ATOM 703 C C . LYS A 1 91 ? 9.691 3.531 2.323 1.00 95.25 91 LYS A C 1
ATOM 705 O O . LYS A 1 91 ? 9.240 3.130 3.390 1.00 95.25 91 LYS A O 1
ATOM 710 N N . LEU A 1 92 ? 8.980 3.524 1.196 1.00 97.06 92 LEU A N 1
ATOM 711 C CA . LEU A 1 92 ? 7.674 2.882 1.085 1.00 97.06 92 LEU A CA 1
ATOM 712 C C . LEU A 1 92 ? 7.825 1.382 0.831 1.00 97.06 92 LEU A C 1
ATOM 714 O O . LEU A 1 92 ? 7.120 0.604 1.465 1.00 97.06 92 LEU A O 1
ATOM 718 N N . VAL A 1 93 ? 8.776 0.968 -0.014 1.00 95.88 93 VAL A N 1
ATOM 719 C CA . VAL A 1 93 ? 9.083 -0.457 -0.244 1.00 95.88 93 VAL A CA 1
ATOM 720 C C . VAL A 1 93 ? 9.345 -1.180 1.081 1.00 95.88 93 VAL A C 1
ATOM 722 O O . VAL A 1 93 ? 8.781 -2.246 1.311 1.00 95.88 93 VAL A O 1
ATOM 725 N N . ALA A 1 94 ? 10.101 -0.564 1.995 1.00 95.75 94 ALA A N 1
ATOM 726 C CA . ALA A 1 94 ? 10.365 -1.113 3.328 1.00 95.75 94 ALA A CA 1
ATOM 727 C C . ALA A 1 94 ? 9.108 -1.268 4.213 1.00 95.75 94 ALA A C 1
ATOM 729 O O . ALA A 1 94 ? 9.090 -2.092 5.123 1.00 95.75 94 ALA A O 1
ATOM 730 N N . GLN A 1 95 ? 8.050 -0.491 3.959 1.00 97.94 95 GLN A N 1
ATOM 731 C CA . GLN A 1 95 ? 6.817 -0.495 4.753 1.00 97.94 95 GLN A CA 1
ATOM 732 C C . GLN A 1 95 ? 5.754 -1.468 4.229 1.00 97.94 95 GLN A C 1
ATOM 734 O O . GLN A 1 95 ? 4.899 -1.892 5.003 1.00 97.94 95 GLN A O 1
ATOM 739 N N . VAL A 1 96 ? 5.785 -1.837 2.943 1.00 97.19 96 VAL A N 1
ATOM 740 C CA . VAL A 1 96 ? 4.781 -2.735 2.339 1.00 97.19 96 VAL A CA 1
ATOM 741 C C . VAL A 1 96 ? 4.702 -4.098 3.048 1.00 97.19 96 VAL A C 1
ATOM 743 O O . VAL A 1 96 ? 3.581 -4.510 3.349 1.00 97.19 96 VAL A O 1
ATOM 746 N N . PRO A 1 97 ? 5.813 -4.781 3.399 1.00 96.88 97 PRO A N 1
ATOM 747 C CA . PRO A 1 97 ? 5.742 -6.030 4.164 1.00 96.88 97 PRO A CA 1
ATOM 748 C C . PRO A 1 97 ? 5.049 -5.858 5.520 1.00 96.88 97 PRO A C 1
ATOM 750 O O . PRO A 1 97 ? 4.181 -6.647 5.870 1.00 96.88 97 PRO A O 1
ATOM 753 N N . VAL A 1 98 ? 5.338 -4.765 6.235 1.00 97.44 98 VAL A N 1
ATOM 754 C CA . VAL A 1 98 ? 4.698 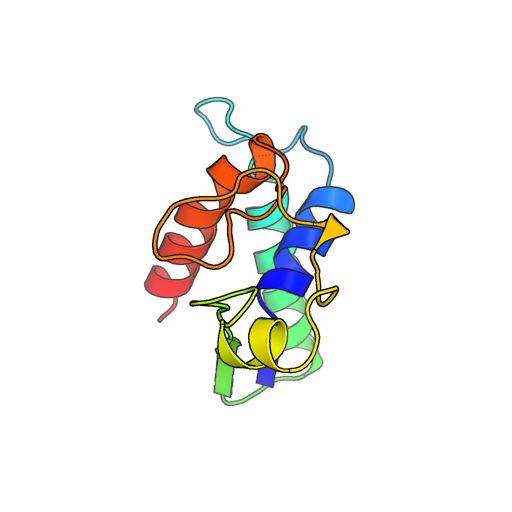-4.457 7.525 1.00 97.44 98 VAL A CA 1
ATOM 755 C C . VAL A 1 98 ? 3.193 -4.229 7.356 1.00 97.44 98 VAL A C 1
ATOM 757 O O . VAL A 1 98 ? 2.405 -4.662 8.192 1.00 97.44 98 VAL A O 1
ATOM 760 N N . ILE A 1 99 ? 2.771 -3.575 6.267 1.00 97.94 99 ILE A N 1
ATOM 761 C CA . ILE A 1 99 ? 1.348 -3.415 5.936 1.00 97.94 99 ILE A CA 1
ATOM 762 C C . ILE 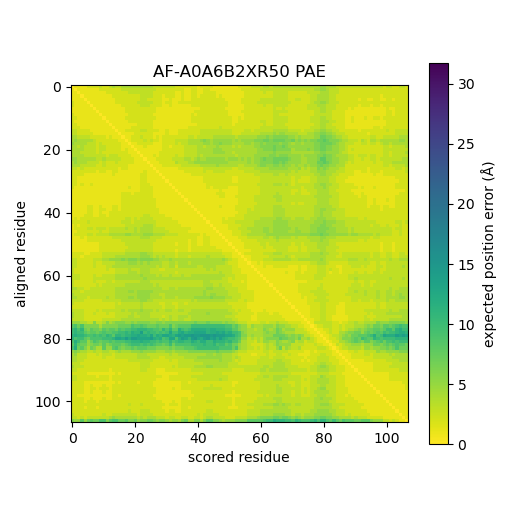A 1 99 ? 0.686 -4.782 5.747 1.00 97.94 99 ILE A C 1
ATOM 764 O O . ILE A 1 99 ? -0.386 -5.008 6.303 1.00 97.94 99 ILE A O 1
ATOM 768 N N . VAL A 1 100 ? 1.312 -5.683 4.985 1.00 97.62 100 VAL A N 1
ATOM 769 C CA . VAL A 1 100 ? 0.792 -7.041 4.767 1.00 97.62 100 VAL A CA 1
ATOM 770 C C . VAL A 1 100 ? 0.664 -7.783 6.095 1.00 97.62 100 VAL A C 1
ATOM 772 O O . VAL A 1 100 ? -0.411 -8.303 6.385 1.00 97.62 100 VAL A O 1
ATOM 775 N N . ASP A 1 101 ? 1.712 -7.771 6.919 1.00 97.56 101 ASP A N 1
ATOM 776 C CA . ASP A 1 101 ? 1.739 -8.479 8.201 1.00 97.56 101 ASP A CA 1
ATOM 777 C C . ASP A 1 101 ? 0.668 -7.960 9.167 1.00 97.56 101 ASP A C 1
ATOM 779 O O . ASP A 1 101 ? -0.043 -8.746 9.793 1.00 97.56 101 ASP A O 1
ATOM 783 N N . VAL A 1 102 ? 0.501 -6.637 9.270 1.00 97.12 102 VAL A N 1
ATOM 784 C CA . VAL A 1 102 ? -0.516 -6.044 10.150 1.00 97.12 102 VAL A CA 1
ATOM 785 C C . VAL A 1 102 ? -1.926 -6.333 9.645 1.00 97.12 102 VAL A C 1
ATOM 787 O O . VAL A 1 102 ? -2.791 -6.673 10.449 1.00 97.12 102 VAL A O 1
ATOM 790 N N . LEU A 1 103 ? -2.179 -6.215 8.338 1.00 96.75 103 LEU A N 1
ATOM 791 C CA . LEU A 1 103 ? -3.490 -6.549 7.780 1.00 96.75 103 LEU A CA 1
ATOM 792 C C . LEU A 1 103 ? -3.810 -8.030 8.003 1.00 96.75 103 LEU A C 1
ATOM 794 O O . LEU A 1 103 ? -4.897 -8.336 8.471 1.00 96.75 103 LEU A O 1
ATOM 798 N N . ALA A 1 104 ? -2.851 -8.930 7.772 1.00 96.62 104 ALA A N 1
ATOM 799 C CA . ALA A 1 104 ? -3.024 -10.356 8.032 1.00 96.62 104 ALA A CA 1
ATOM 800 C C . ALA A 1 104 ? -3.277 -10.662 9.519 1.00 96.62 104 ALA A C 1
ATOM 802 O O . ALA A 1 104 ? -4.086 -11.531 9.839 1.00 96.62 104 ALA A O 1
ATOM 803 N N . ALA A 1 105 ? -2.623 -9.944 10.437 1.00 97.25 105 ALA A N 1
ATOM 804 C CA . ALA A 1 105 ? -2.840 -10.099 11.875 1.00 97.25 105 ALA A CA 1
ATOM 805 C C . ALA A 1 105 ? -4.234 -9.631 12.336 1.00 97.25 105 ALA A C 1
ATOM 807 O O . ALA A 1 105 ? -4.727 -10.103 13.361 1.00 97.25 105 ALA A O 1
ATOM 808 N N . LEU A 1 106 ? -4.872 -8.715 11.598 1.00 92.62 106 LEU A N 1
ATOM 809 C CA . LEU A 1 106 ? -6.242 -8.258 11.860 1.00 92.62 106 LEU A CA 1
ATOM 810 C C . LEU A 1 106 ? -7.317 -9.233 11.340 1.00 92.62 106 LEU A C 1
ATOM 812 O O . LEU A 1 106 ? -8.467 -9.133 11.780 1.00 92.62 106 LEU A O 1
ATOM 816 N N . GLY A 1 107 ? -6.940 -10.180 10.472 1.00 87.38 107 GLY A N 1
ATOM 817 C CA . GLY A 1 107 ? -7.822 -11.159 9.817 1.00 87.38 107 GLY A CA 1
ATOM 818 C C . GLY A 1 107 ? -8.223 -10.779 8.395 1.00 87.38 107 GLY A C 1
ATOM 819 O O . GLY A 1 107 ? -9.070 -11.513 7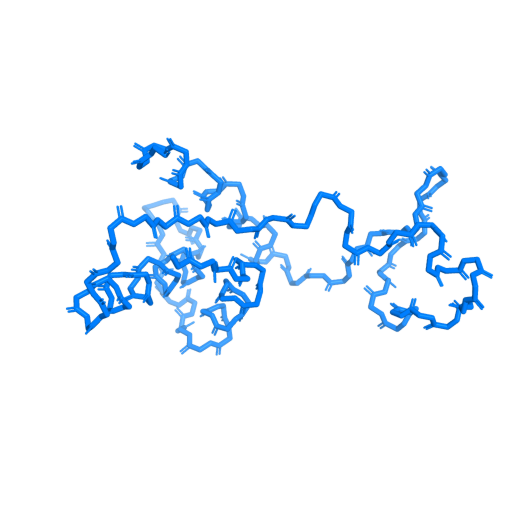.840 1.00 87.38 107 GLY A O 1
#

Nearest PDB structures (foldseek):
  6c33-assembly1_A  TM=9.649E-01  e=5.368E-11  Mycolicibacterium smegmatis MC2 155
  6c36-assembly1_A  TM=9.648E-01  e=8.417E-11  Mycolicibacterium smegmatis MC2 155
  6c34-assembly1_A  TM=9.690E-01  e=2.207E-10  Mycolicibacterium smegmatis MC2 155
  6c35-assembly1_A  TM=9.625E-01  e=3.245E-10  Mycolicibacterium smegmatis MC2 155

Radius of gyration: 15.66 Å; Cα contacts (8 Å, |Δi|>4): 107; chains: 1; bounding box: 35×26×43 Å

Sequence (107 aa):
MLLDTASLYFRAFFGVPDSIKAPDGT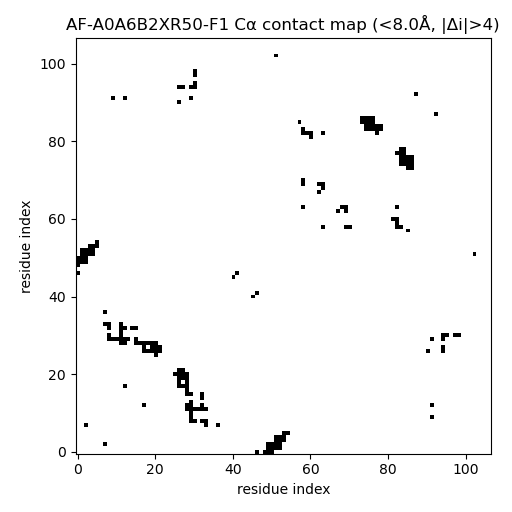PVNAVRGLLDMIATLVADRRPTRLVACWDVDWRPAFRVEAIPSYKAHRVAEKVPGTTGVEEVPEKLVAQVPVIVDVLAALG

Foldseek 3Di:
DEDQLVVQLVCQVVVFDQCCADPVRQRQSSVVRSVVVVVVCCVVVVDPDYYYDDCPAPQDPVVCVVPVCVCVVQAPADDPPHPHDGNDPPSSVVNVVVNVVVVVVVD

Secondary structure (DSSP, 8-state):
-EEEHHHHHHHHHHHS-TT-B-TTS-B-HHHHHHHHHHHHHHHHH--S--EEE--SSSS-HHHHHH-TTTTGGGEEE--TTSS-EE---HHHHTTHHHHHHHHHHH-

Solvent-accessible surface area (backbone atoms only — not comparable to full-atom values): 6322 Å² total; per-residue (Å²): 85,80,38,63,40,64,64,43,33,53,49,13,46,77,71,32,67,67,83,40,52,45,99,90,64,51,47,37,18,25,48,50,38,33,52,52,50,50,52,49,50,42,71,76,64,62,60,95,49,78,43,79,46,76,74,90,63,86,59,48,62,73,55,33,73,75,36,72,71,59,69,50,93,45,50,67,42,84,45,92,96,58,76,40,42,70,63,65,60,66,69,52,63,71,30,50,62,57,43,51,53,53,52,59,74,76,104

Mean predicted aligned error: 2.89 Å